Protein 2FBH (pdb70)

Structure (mmCIF, N/CA/C/O backbone):
data_2FBH
#
_entry.id   2FBH
#
_cell.length_a   82.914
_cell.length_b   82.914
_cell.length_c   66.415
_cell.angle_alpha   90.00
_cell.angle_beta   90.00
_cell.angle_gamma   120.00
#
_symmetry.space_group_name_H-M   'P 61 2 2'
#
loop_
_entity.id
_entity.type
_entity.pdbx_description
1 polymer 'transcriptional regulator PA3341'
2 non-polymer 'MERCURY (II) ION'
3 non-polymer 'ZINC ION'
4 non-polymer 'SULFATE ION'
5 water water
#
loop_
_atom_site.group_PDB
_atom_site.id
_atom_site.type_symbol
_atom_site.label_atom_id
_atom_site.label_alt_id
_atom_site.label_comp_id
_atom_site.label_asym_id
_atom_site.label_entity_id
_atom_site.label_seq_id
_atom_site.pdbx_PDB_ins_code
_atom_site.Cartn_x
_atom_site.Cartn_y
_atom_site.Cartn_z
_atom_site.occupancy
_atom_site.B_iso_or_equiv
_atom_site.auth_seq_id
_atom_site.auth_comp_id
_atom_site.auth_asym_id
_atom_site.auth_atom_id
_atom_site.pdbx_PDB_model_num
ATOM 1 N N . TYR A 1 10 ? 15.056 53.887 27.572 1.00 27.37 8 TYR A N 1
ATOM 2 C CA . TYR A 1 10 ? 15.808 52.794 26.958 1.00 25.07 8 TYR A CA 1
ATOM 3 C C . TYR A 1 10 ? 14.861 51.612 27.179 1.00 24.21 8 TYR A C 1
ATOM 4 O O . TYR A 1 10 ? 14.997 50.775 28.088 1.00 22.37 8 TYR A O 1
ATOM 13 N N . PHE A 1 11 ? 13.871 51.614 26.293 1.00 22.55 9 PHE A N 1
ATOM 14 C CA . PHE A 1 11 ? 12.837 50.625 26.316 1.00 19.16 9 PHE A CA 1
ATOM 15 C C . PHE A 1 11 ? 13.445 49.229 26.178 1.00 16.67 9 PHE A C 1
ATOM 16 O O . PHE A 1 11 ? 12.973 48.279 26.844 1.00 15.26 9 PHE A O 1
ATOM 24 N N . GLY A 1 12 ? 14.432 49.059 25.278 1.00 15.23 10 GLY A N 1
ATOM 25 C CA . GLY A 1 12 ? 14.974 47.722 25.064 1.00 15.01 10 GLY A CA 1
ATOM 26 C C . GLY A 1 12 ? 15.675 47.223 26.344 1.00 14.75 10 GLY A C 1
A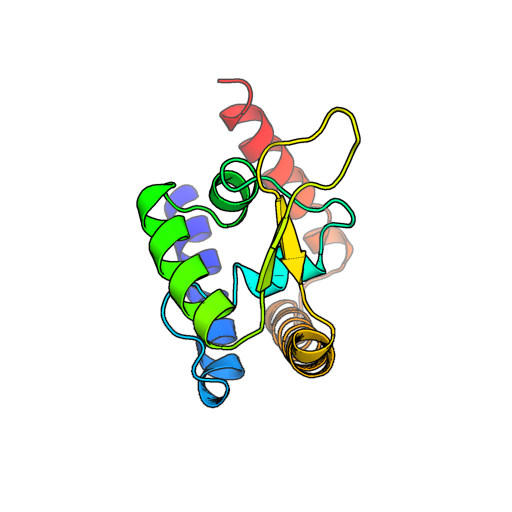TOM 27 O O . GLY A 1 12 ? 15.620 46.035 26.659 1.00 14.64 10 GLY A O 1
ATOM 28 N N . THR A 1 13 ? 16.312 48.147 27.054 1.00 13.74 11 THR A N 1
ATOM 29 C CA . THR A 1 13 ? 17.007 47.787 28.274 1.00 14.61 11 THR A CA 1
ATOM 30 C C . THR A 1 13 ? 16.031 47.368 29.346 1.00 15.23 11 THR A C 1
ATOM 31 O O . THR A 1 13 ? 16.290 46.398 30.049 1.00 12.02 11 THR A O 1
ATOM 35 N N . LEU A 1 14 ? 14.882 48.055 29.447 1.00 13.98 12 LEU A N 1
ATOM 36 C CA . LEU A 1 14 ? 13.868 47.676 30.478 1.00 13.24 12 LEU A CA 1
ATOM 37 C C . LEU A 1 14 ? 13.347 46.257 30.151 1.00 12.51 12 LEU A C 1
ATOM 38 O O . LEU A 1 14 ? 13.252 45.368 31.025 1.00 11.47 12 LEU A O 1
ATOM 43 N N . LEU A 1 15 ? 13.125 45.966 28.863 1.00 11.47 13 LEU A N 1
ATOM 44 C CA . LEU A 1 15 ? 12.656 44.648 28.489 1.00 12.47 13 LEU A CA 1
ATOM 45 C C . LEU A 1 15 ? 13.696 43.571 28.838 1.00 13.53 13 LEU A C 1
ATOM 46 O O . LEU A 1 15 ? 13.377 42.538 29.399 1.00 11.71 13 LEU A O 1
ATOM 51 N N . ALA A 1 16 ? 14.965 43.879 28.540 1.00 11.64 14 ALA A N 1
ATOM 52 C CA . ALA A 1 16 ? 16.011 42.847 28.792 1.00 11.99 14 ALA A CA 1
ATOM 53 C C . ALA A 1 16 ? 16.178 42.599 30.270 1.00 10.99 14 ALA A C 1
ATOM 54 O O . ALA A 1 16 ? 16.418 41.438 30.731 1.00 10.69 14 ALA A O 1
ATOM 56 N N . GLN A 1 17 ? 16.148 43.679 31.040 1.00 10.90 15 GLN A N 1
ATOM 57 C CA . GLN A 1 17 ? 16.298 43.559 32.503 1.00 12.51 15 GLN A CA 1
ATOM 58 C C . GLN A 1 17 ? 15.159 42.771 33.167 1.00 11.27 15 GLN A C 1
ATOM 59 O O . GLN A 1 17 ? 15.419 41.973 34.098 1.00 10.03 15 GLN A O 1
ATOM 65 N N . THR A 1 18 ? 13.928 43.000 32.693 1.00 11.00 16 THR A N 1
ATOM 66 C CA . THR A 1 18 ? 12.759 42.335 33.236 1.00 10.53 16 THR A CA 1
ATOM 67 C C . THR A 1 18 ? 12.840 40.849 32.880 1.00 10.81 16 THR A C 1
ATOM 68 O O . THR A 1 18 ? 12.613 40.002 33.718 1.00 8.79 16 THR A O 1
ATOM 72 N N . SER A 1 19 ? 13.179 40.560 31.616 1.00 10.63 17 SER A N 1
ATOM 73 C CA . SER A 1 19 ? 13.378 39.185 31.155 1.00 11.05 17 SER A CA 1
ATOM 74 C C . SER A 1 19 ? 14.496 38.494 31.972 1.00 9.43 17 SER A C 1
ATOM 75 O O . SER A 1 19 ? 14.288 37.374 32.404 1.00 10.95 17 SER A O 1
ATOM 78 N N . ARG A 1 20 ? 15.651 39.134 32.132 1.00 11.59 18 ARG A N 1
ATOM 79 C CA . ARG A 1 20 ? 16.744 38.563 32.940 1.00 11.66 18 ARG A CA 1
ATOM 80 C C . ARG A 1 20 ? 16.290 38.295 34.351 1.00 11.24 18 ARG A C 1
ATOM 81 O O . ARG A 1 20 ? 16.676 37.244 34.920 1.00 11.24 18 ARG A O 1
ATOM 89 N N . ALA A 1 21 ? 15.541 39.220 34.931 1.00 10.45 19 ALA A N 1
ATOM 90 C CA . ALA A 1 21 ? 15.110 39.054 36.361 1.00 11.20 19 ALA A CA 1
ATOM 91 C C . ALA A 1 21 ? 14.172 37.844 36.443 1.00 11.01 19 ALA A C 1
ATOM 92 O O . ALA A 1 21 ? 14.254 37.047 37.392 1.00 11.56 19 ALA A O 1
ATOM 94 N N . TRP A 1 22 ? 13.266 37.685 35.472 1.00 10.71 20 TRP A N 1
ATOM 95 C CA . TRP A 1 22 ? 12.304 36.594 35.535 1.00 10.43 20 TRP A CA 1
ATOM 96 C C . TRP A 1 22 ? 13.050 35.252 35.345 1.00 10.41 20 TRP A C 1
ATOM 97 O O . TRP A 1 22 ? 12.874 34.295 36.123 1.00 11.03 20 TRP A O 1
ATOM 108 N N A ARG A 1 23 ? 13.919 35.181 34.352 0.50 11.52 21 ARG A N 1
ATOM 109 N N B ARG A 1 23 ? 13.909 35.218 34.329 0.50 11.21 21 ARG A N 1
ATOM 110 C CA A ARG A 1 23 ? 14.713 33.937 34.198 0.50 12.01 21 ARG A CA 1
ATOM 111 C CA B ARG A 1 23 ? 14.847 34.084 34.147 0.50 12.02 21 ARG A CA 1
ATOM 112 C C A ARG A 1 23 ? 15.637 33.644 35.409 0.50 11.78 21 ARG A C 1
ATOM 113 C C B ARG A 1 23 ? 15.549 33.681 35.434 0.50 11.49 21 ARG A C 1
ATOM 114 O O A ARG A 1 23 ? 15.858 32.472 35.740 0.50 12.68 21 ARG A O 1
ATOM 115 O O B ARG A 1 23 ? 15.529 32.495 35.826 0.50 12.07 21 ARG A O 1
ATOM 130 N N . ALA A 1 24 ? 16.120 34.671 36.090 1.00 11.85 22 ALA A N 1
ATOM 131 C CA . ALA A 1 24 ? 16.950 34.464 37.322 1.00 13.45 22 ALA A CA 1
ATOM 132 C C . ALA A 1 24 ? 16.086 33.837 38.376 1.00 12.94 22 ALA A C 1
ATOM 133 O O . ALA A 1 24 ? 16.522 32.948 39.128 1.00 11.97 22 ALA A O 1
ATOM 135 N N . GLU A 1 25 ? 14.863 34.356 38.490 1.00 10.81 23 GLU A N 1
ATOM 136 C CA . GLU A 1 25 ? 13.954 33.845 39.527 1.00 10.53 23 GLU A CA 1
ATOM 137 C C . GLU A 1 25 ? 13.554 32.371 39.243 1.00 10.92 23 GLU A C 1
ATOM 138 O O . GLU A 1 25 ? 13.521 31.526 40.126 1.00 11.37 23 GLU A O 1
ATOM 144 N N . LEU A 1 26 ? 13.258 32.083 37.983 1.00 10.29 24 LEU A N 1
ATOM 145 C CA . LEU A 1 26 ? 12.949 30.691 37.623 1.00 12.46 24 LEU A CA 1
ATOM 146 C C . LEU A 1 26 ? 14.194 29.822 37.875 1.00 12.31 24 LEU A C 1
ATOM 147 O O . LEU A 1 26 ? 14.064 28.699 38.409 1.00 12.25 24 LEU A O 1
ATOM 152 N N . ASP A 1 27 ? 15.379 30.289 37.488 1.00 10.76 25 ASP A N 1
ATOM 153 C CA . ASP A 1 27 ? 16.610 29.491 37.710 1.00 13.30 25 ASP A CA 1
ATOM 154 C C . ASP A 1 27 ? 16.792 29.248 39.205 1.00 13.38 25 ASP A C 1
ATOM 155 O O . ASP A 1 27 ? 17.125 28.142 39.583 1.00 12.69 25 ASP A O 1
ATOM 160 N N . ARG A 1 28 ? 16.524 30.259 40.039 1.00 10.86 26 ARG A N 1
ATOM 161 C CA . ARG A 1 28 ? 16.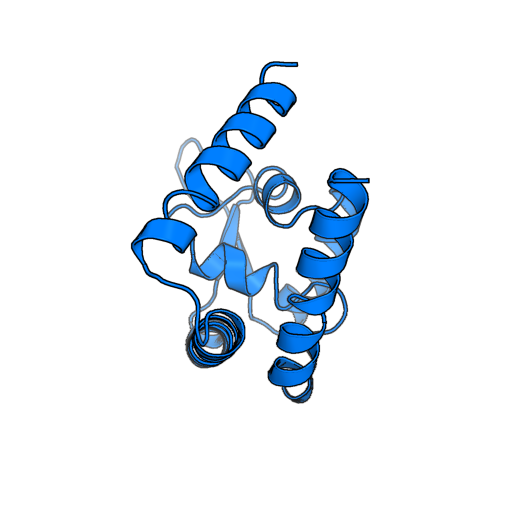529 30.075 41.518 1.00 10.94 26 ARG A CA 1
ATOM 162 C C . ARG A 1 28 ? 15.533 29.013 41.995 1.00 9.85 26 ARG A C 1
ATOM 163 O O . ARG A 1 28 ? 15.894 28.111 42.764 1.00 11.97 26 ARG A O 1
ATOM 171 N N . ARG A 1 29 ? 14.284 29.082 41.520 1.00 10.34 27 ARG A N 1
ATOM 172 C CA . ARG A 1 29 ? 13.294 28.098 41.977 1.00 11.34 27 ARG A CA 1
ATOM 173 C 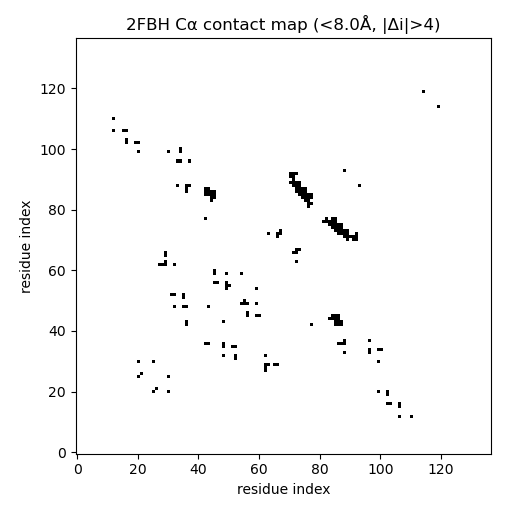C . ARG A 1 29 ? 13.523 26.702 41.459 1.00 12.15 27 ARG A C 1
ATOM 174 O O . ARG A 1 29 ? 13.053 25.746 42.103 1.00 12.59 27 ARG A O 1
ATOM 182 N N . LEU A 1 30 ? 14.293 26.590 40.362 1.00 9.43 28 LEU A N 1
ATOM 183 C CA . LEU A 1 30 ? 14.607 25.311 39.786 1.00 10.49 28 LEU A CA 1
ATOM 184 C C . LEU A 1 30 ? 15.997 24.730 40.254 1.00 13.62 28 LEU A C 1
ATOM 185 O O . LEU A 1 30 ? 16.360 23.611 39.793 1.00 14.24 28 LEU A O 1
ATOM 190 N N . SER A 1 31 ? 16.715 25.478 41.110 1.00 12.45 29 SER A N 1
ATOM 191 C CA . SER A 1 31 ? 18.132 25.255 41.370 1.00 15.37 29 SER A CA 1
ATOM 192 C C . SER A 1 31 ? 18.419 23.877 42.046 1.00 16.83 29 SER A C 1
ATOM 193 O O . SER A 1 31 ? 19.597 23.333 41.974 1.00 18.14 29 SER A O 1
ATOM 196 N N . HIS A 1 32 ? 17.386 23.294 42.635 1.00 17.27 30 HIS A N 1
ATOM 197 C CA . HIS A 1 32 ? 17.505 22.007 43.355 1.00 17.24 30 HIS A CA 1
ATOM 198 C C . HIS A 1 32 ? 17.603 20.856 42.357 1.00 19.07 30 HIS A C 1
ATOM 199 O O . HIS A 1 32 ? 18.003 19.733 42.711 1.00 18.01 30 HIS A O 1
ATOM 206 N N . LEU A 1 33 ? 17.225 21.131 41.114 1.00 17.78 31 LEU A N 1
ATOM 207 C CA . LEU A 1 33 ? 17.093 20.029 40.136 1.00 20.32 31 LEU A CA 1
ATOM 208 C C . LEU A 1 33 ? 18.427 19.709 39.471 1.00 22.19 31 LEU A C 1
ATOM 209 O O . LEU A 1 33 ? 18.523 18.721 38.733 1.00 23.66 31 LEU A O 1
ATOM 214 N N . GLY A 1 34 ? 19.431 20.540 39.740 1.00 23.17 32 GLY A N 1
ATOM 215 C CA . GLY A 1 34 ? 20.811 20.328 39.178 1.00 26.50 32 GLY A CA 1
ATOM 216 C C . GLY A 1 34 ? 20.846 20.459 37.658 1.00 28.61 32 GLY A C 1
ATOM 217 O O . GLY A 1 34 ? 21.713 19.883 36.974 1.00 29.74 32 GLY A O 1
ATOM 218 N N . LEU A 1 35 ? 19.928 21.237 37.089 1.00 26.42 33 LEU A N 1
ATOM 219 C CA . LEU A 1 35 ? 19.881 21.348 35.624 1.00 27.72 33 LEU A CA 1
ATOM 220 C C . LEU A 1 35 ? 20.504 22.643 35.236 1.00 30.22 33 LEU A C 1
ATOM 221 O O . LEU A 1 35 ? 19.787 23.636 34.938 1.00 33.15 33 LEU A O 1
ATOM 226 N N . SER A 1 36 ? 21.825 22.627 35.182 1.00 30.90 34 SER A N 1
ATOM 227 C CA . SER A 1 36 ? 22.630 23.805 35.091 1.00 32.50 34 SER A CA 1
ATOM 228 C C . SER A 1 36 ? 22.706 24.265 33.663 1.00 32.29 34 SER A C 1
ATOM 229 O O . SER A 1 36 ? 22.274 23.555 32.736 1.00 30.78 34 SER A O 1
ATOM 232 N N . GLN A 1 37 ? 23.361 25.400 33.479 1.00 33.75 35 GLN A N 1
ATOM 233 C CA . GLN A 1 37 ? 23.294 26.163 32.235 1.00 35.98 35 GLN A CA 1
ATOM 234 C C . GLN A 1 37 ? 21.827 26.199 31.800 1.00 36.52 35 GLN A C 1
ATOM 235 O O . GLN A 1 37 ? 20.891 26.114 32.664 1.00 37.69 35 GLN A O 1
ATOM 241 N N . ALA A 1 38 ? 21.588 26.337 30.509 1.00 35.13 36 ALA A N 1
ATOM 242 C CA . ALA A 1 38 ? 20.199 26.568 30.147 1.00 35.09 36 ALA A CA 1
ATOM 243 C C . ALA A 1 38 ? 19.295 25.314 30.321 1.00 33.17 36 ALA A C 1
ATOM 244 O O . ALA A 1 38 ? 18.130 25.364 30.007 1.00 33.65 36 ALA A O 1
ATOM 246 N N . ARG A 1 39 ? 19.799 24.217 30.882 1.00 30.20 37 ARG A N 1
ATOM 247 C CA . ARG A 1 39 ? 19.255 22.896 30.533 1.00 27.03 37 ARG A CA 1
ATOM 248 C C . ARG A 1 39 ? 17.783 22.738 30.837 1.00 25.10 37 ARG A C 1
ATOM 249 O O . ARG A 1 39 ? 17.049 22.126 30.064 1.00 23.71 37 ARG A O 1
ATOM 257 N N . TRP A 1 40 ? 17.334 23.340 31.923 1.00 21.87 38 TRP A N 1
ATOM 258 C CA . TRP A 1 40 ? 15.921 23.242 32.287 1.00 21.39 38 TRP A CA 1
ATOM 259 C C . TRP A 1 40 ? 14.999 23.951 31.261 1.00 21.88 38 TRP A C 1
ATOM 260 O O . TRP A 1 40 ? 13.820 23.567 31.110 1.00 23.10 38 TRP A O 1
ATOM 271 N N A LEU A 1 41 ? 15.557 24.939 30.575 0.50 22.27 39 LEU A N 1
ATOM 272 N N B LEU A 1 41 ? 15.547 24.954 30.600 0.50 21.94 39 LEU A N 1
ATOM 273 C CA A LEU A 1 41 ? 14.845 25.760 29.575 0.50 24.09 39 LEU A CA 1
ATOM 274 C CA B LEU A 1 41 ? 14.839 25.722 29.577 0.50 23.53 39 LEU A CA 1
ATOM 275 C C A LEU A 1 41 ? 14.659 25.028 28.223 0.50 23.79 39 LEU A C 1
ATOM 276 C C B LEU A 1 41 ? 14.558 24.840 28.361 0.50 23.37 39 LEU A C 1
ATOM 277 O O A LEU A 1 41 ? 13.691 25.237 27.524 0.50 23.70 39 LEU A O 1
ATOM 278 O O B LEU A 1 41 ? 13.434 24.764 27.882 0.50 22.34 39 LEU A O 1
ATOM 287 N N . VAL A 1 42 ? 15.605 24.150 27.898 1.00 23.81 40 VAL A N 1
ATOM 288 C CA . VAL A 1 42 ? 15.440 23.168 26.842 1.00 22.71 40 VAL A CA 1
ATOM 289 C C . VAL A 1 42 ? 14.291 22.195 27.172 1.00 22.28 40 VAL A C 1
ATOM 290 O O . VAL A 1 42 ? 13.411 22.034 26.347 1.00 22.77 40 VAL A O 1
ATOM 294 N N . LEU A 1 43 ? 14.290 21.572 28.384 1.00 21.32 41 LEU A N 1
ATOM 295 C CA . LEU A 1 43 ? 13.226 20.710 28.871 1.00 22.95 41 LEU A CA 1
ATOM 296 C C . LEU A 1 43 ? 11.895 21.419 28.830 1.00 23.81 41 LEU A C 1
ATOM 297 O O . LEU A 1 43 ? 10.899 20.883 28.369 1.00 22.04 41 LEU A O 1
ATOM 302 N N . LEU A 1 44 ? 11.900 22.676 29.280 1.00 23.64 42 LEU A N 1
ATOM 303 C CA . LEU A 1 44 ? 10.615 23.378 29.364 1.00 24.66 42 LEU A CA 1
ATOM 304 C C . LEU A 1 44 ? 10.075 23.535 27.954 1.00 24.73 42 LEU A C 1
ATOM 305 O O . LEU A 1 44 ? 8.902 23.267 27.725 1.00 25.69 42 LEU A O 1
ATOM 310 N N . HIS A 1 45 ? 10.929 23.913 27.000 1.00 24.38 43 HIS A N 1
ATOM 311 C CA . HIS A 1 45 ? 10.481 24.104 25.640 1.00 26.63 43 HIS A CA 1
ATOM 312 C C . HIS A 1 45 ? 10.059 22.800 24.947 1.00 26.52 43 HIS A C 1
ATOM 313 O O . HIS A 1 45 ? 9.089 22.768 24.176 1.00 24.71 43 HIS A O 1
ATOM 320 N N . LEU A 1 46 ? 10.746 21.703 25.266 1.00 25.30 44 LEU A N 1
ATOM 321 C CA . LEU A 1 46 ? 10.312 20.407 24.778 1.00 25.31 44 LEU A CA 1
ATOM 322 C C . LEU A 1 46 ? 8.953 20.043 25.319 1.00 24.24 44 LEU A C 1
ATOM 323 O O . LEU A 1 46 ? 8.135 19.432 24.625 1.00 27.13 44 LEU A O 1
ATOM 328 N N . ALA A 1 47 ? 8.714 20.368 26.575 1.00 24.61 45 ALA A N 1
ATOM 329 C CA . ALA A 1 47 ? 7.467 20.005 27.227 1.00 26.57 45 ALA A CA 1
ATOM 330 C C . ALA A 1 47 ? 6.313 20.759 26.574 1.00 27.57 45 ALA A C 1
ATOM 331 O O . ALA A 1 47 ? 5.149 20.293 26.608 1.00 28.55 45 ALA A O 1
ATOM 333 N N . ARG A 1 48 ? 6.634 21.938 26.066 1.00 26.93 46 ARG A N 1
ATOM 334 C CA . ARG A 1 48 ? 5.579 22.872 25.615 1.00 29.48 46 ARG A CA 1
ATOM 335 C C . ARG A 1 48 ? 5.189 22.793 24.169 1.00 32.75 46 ARG A C 1
ATOM 336 O O . ARG A 1 48 ? 4.128 23.308 23.777 1.00 33.34 46 ARG A O 1
ATOM 344 N N . HIS A 1 49 ? 6.033 22.202 23.350 1.00 35.68 47 HIS A N 1
ATOM 345 C CA . HIS A 1 49 ? 5.581 22.009 21.985 1.00 39.56 47 HIS A CA 1
ATOM 346 C C . HIS A 1 49 ? 5.079 20.605 21.727 1.00 40.54 47 HIS A C 1
ATOM 347 O O . HIS A 1 49 ? 5.520 19.660 22.395 1.00 41.16 47 HIS A O 1
ATOM 354 N N . ARG A 1 50 ? 4.059 20.430 20.876 1.00 42.47 48 ARG A N 1
ATOM 355 C CA . ARG A 1 50 ? 3.621 19.020 20.670 1.00 42.26 48 ARG A CA 1
ATOM 356 C C . ARG A 1 50 ? 4.495 18.260 19.677 1.00 40.85 48 ARG A C 1
ATOM 357 O O . ARG A 1 50 ? 4.706 17.045 19.829 1.00 40.49 48 ARG A O 1
ATOM 365 N N . ASP A 1 51 ? 4.984 18.974 18.664 1.00 39.63 49 ASP A N 1
ATOM 366 C CA . ASP A 1 51 ? 5.947 18.384 17.739 1.00 38.65 49 ASP A CA 1
ATOM 367 C C . ASP A 1 51 ? 7.285 18.181 18.443 1.00 37.40 49 ASP A C 1
ATOM 368 O O . ASP A 1 51 ? 7.597 18.883 19.393 1.00 37.79 49 ASP A O 1
ATOM 373 N N . SER A 1 52 ? 8.045 17.203 17.958 1.00 35.22 50 SER A N 1
ATOM 374 C CA . SER A 1 52 ? 9.405 16.976 18.403 1.00 33.18 50 SER A CA 1
ATOM 375 C C . SER A 1 52 ? 10.287 17.803 17.502 1.00 32.86 50 SER A C 1
ATOM 376 O O . SER A 1 52 ? 10.257 17.592 16.289 1.00 33.38 50 SER A O 1
ATOM 379 N N . PRO A 1 53 ? 11.048 18.779 18.065 1.00 32.04 51 PRO A N 1
ATOM 380 C CA . PRO A 1 53 ? 11.808 19.689 17.217 1.00 32.38 51 PRO A CA 1
ATOM 381 C C . PRO A 1 53 ? 13.090 19.077 16.687 1.00 32.71 51 PRO A C 1
ATOM 382 O O . PRO A 1 53 ? 13.642 18.119 17.253 1.00 31.76 51 PRO A O 1
ATOM 386 N N . THR A 1 54 ? 13.604 19.640 15.613 1.00 32.37 52 THR A N 1
ATOM 387 C CA . THR A 1 54 ? 14.971 19.307 15.241 1.00 32.79 52 THR A CA 1
ATOM 388 C C . THR A 1 54 ? 15.862 20.140 16.172 1.00 33.21 52 THR A C 1
ATOM 389 O O . THR A 1 54 ? 15.365 21.010 16.861 1.00 31.96 52 THR A O 1
ATOM 393 N N . GLN A 1 55 ? 17.174 19.914 16.125 1.00 34.98 53 GLN A N 1
ATOM 394 C CA . GLN A 1 55 ? 18.139 20.705 16.917 1.00 37.05 53 GLN A CA 1
ATOM 395 C C . GLN A 1 55 ? 18.085 22.173 16.543 1.00 37.06 53 GLN A C 1
ATOM 396 O O . GLN A 1 55 ? 18.130 23.047 17.407 1.00 36.88 53 GLN A O 1
ATOM 402 N N A ARG A 1 56 ? 17.954 22.420 15.242 0.50 37.30 54 ARG A N 1
ATOM 403 N N B ARG A 1 56 ? 17.967 22.452 15.250 0.50 37.35 54 ARG A N 1
ATOM 404 C CA A ARG A 1 56 ? 17.812 23.764 14.680 0.50 37.99 54 ARG A CA 1
ATOM 405 C CA B ARG A 1 56 ? 17.850 23.832 14.775 0.50 38.04 54 ARG A CA 1
ATOM 406 C C A ARG A 1 56 ? 16.576 24.513 15.207 0.50 37.65 54 ARG A C 1
ATOM 407 C C B ARG A 1 56 ? 16.563 24.540 15.248 0.50 37.70 54 ARG A C 1
ATOM 408 O O A ARG A 1 56 ? 16.644 25.699 15.495 0.50 38.21 54 ARG A O 1
ATOM 409 O O B ARG A 1 56 ? 16.583 25.728 15.548 0.50 38.24 54 ARG A O 1
ATOM 424 N N . GLU A 1 57 ? 15.457 23.807 15.349 1.00 37.24 55 GLU A N 1
ATOM 425 C CA . GLU A 1 57 ? 14.228 24.408 15.842 1.00 36.49 55 GLU A CA 1
ATOM 426 C C . GLU A 1 57 ? 14.330 24.744 17.337 1.00 36.39 55 GLU A C 1
ATOM 427 O O . GLU A 1 57 ? 13.914 25.810 17.812 1.00 35.36 55 GLU A O 1
ATOM 433 N N . LEU A 1 58 ? 14.951 23.832 18.074 1.00 35.39 56 LEU A N 1
ATOM 434 C CA . LEU A 1 58 ? 15.055 23.975 19.520 1.00 35.41 56 LEU A CA 1
ATOM 435 C C . LEU A 1 58 ? 16.014 25.112 19.900 1.00 36.30 56 LEU A C 1
ATOM 436 O O . LEU A 1 58 ? 15.773 25.833 20.859 1.00 36.93 56 LEU A O 1
ATOM 441 N N . ALA A 1 59 ? 17.078 25.263 19.130 1.00 36.90 57 ALA A N 1
ATOM 442 C CA . ALA A 1 59 ? 18.085 26.277 19.373 1.00 39.31 57 ALA A CA 1
ATOM 443 C C . ALA A 1 59 ? 17.430 27.658 19.179 1.00 40.87 57 ALA A C 1
ATOM 444 O O . ALA A 1 59 ? 17.505 28.526 20.060 1.00 41.87 57 ALA A O 1
ATOM 446 N N . GLN A 1 60 ? 16.751 27.820 18.040 1.00 42.34 58 GLN A N 1
ATOM 447 C CA . GLN A 1 60 ? 15.913 28.991 17.761 1.00 44.04 58 GLN A CA 1
ATOM 448 C C . GLN A 1 60 ? 15.091 29.383 18.977 1.00 43.80 58 GLN A C 1
ATOM 449 O O . GLN A 1 60 ? 15.263 30.488 19.508 1.00 44.41 58 GLN A O 1
ATOM 455 N N . SER A 1 61 ? 14.253 28.476 19.467 1.00 43.55 59 SER A N 1
ATOM 456 C CA . SER A 1 61 ? 13.283 28.853 20.485 1.00 44.26 59 SER A CA 1
ATOM 457 C C . SER A 1 61 ? 13.834 29.002 21.898 1.00 44.72 59 SER A C 1
ATOM 458 O O . SER A 1 61 ? 13.314 29.810 22.672 1.00 45.52 59 SER A O 1
ATOM 461 N N . VAL A 1 62 ? 14.850 28.205 22.233 1.00 44.66 60 VAL A N 1
ATOM 462 C CA . VAL A 1 62 ? 15.496 28.248 23.542 1.00 44.94 60 VAL A CA 1
ATOM 463 C C . VAL A 1 62 ? 16.397 29.481 23.652 1.00 44.89 60 VAL A C 1
ATOM 464 O O . VAL A 1 62 ? 16.628 30.021 24.758 1.00 44.75 60 VAL A O 1
ATOM 468 N N . GLY A 1 63 ? 16.973 29.829 22.500 1.00 44.86 61 GLY A N 1
ATOM 469 C CA . GLY A 1 63 ? 17.600 31.107 22.230 1.00 44.76 61 GLY A CA 1
ATOM 470 C C . GLY A 1 63 ? 19.106 31.067 22.223 1.00 44.88 61 GLY A C 1
ATOM 471 O O . GLY A 1 63 ? 19.750 31.990 22.704 1.00 44.55 61 GLY A O 1
ATOM 472 N N . VAL A 1 64 ? 19.665 29.992 21.675 1.00 44.31 62 VAL A N 1
ATOM 473 C CA . VAL A 1 64 ? 21.059 29.654 21.898 1.00 43.77 62 VAL A CA 1
ATOM 474 C C . VAL A 1 64 ? 21.553 29.176 20.555 1.00 43.45 62 VAL A C 1
ATOM 475 O O . VAL A 1 64 ? 20.747 28.680 19.738 1.00 43.42 62 VAL A O 1
ATOM 479 N N A GLU A 1 65 ? 22.860 29.334 20.314 0.50 42.82 63 GLU A N 1
ATOM 480 N N B GLU A 1 65 ? 22.845 29.331 20.291 0.50 42.99 63 GLU A N 1
ATOM 481 C CA A GLU A 1 65 ? 23.543 28.820 19.112 0.50 42.55 63 GLU A CA 1
ATOM 482 C CA B GLU A 1 65 ? 23.403 28.817 19.047 0.50 42.87 63 GLU A CA 1
ATOM 483 C C A GLU A 1 65 ? 23.491 27.293 19.109 0.50 42.08 63 GLU A C 1
ATOM 484 C C B GLU A 1 65 ? 23.499 27.304 19.099 0.50 42.23 63 GLU A C 1
ATOM 485 O O A GLU A 1 65 ? 23.435 26.683 20.176 0.50 42.33 63 GLU A O 1
ATOM 486 O O B GLU A 1 65 ? 23.562 26.720 20.181 0.50 42.35 63 GLU A O 1
ATOM 497 N N . GLY A 1 66 ? 23.533 26.692 17.918 1.00 41.68 64 GLY A N 1
ATOM 498 C CA . GLY A 1 66 ? 23.504 25.240 17.753 1.00 40.60 64 GLY A CA 1
ATOM 499 C C . GLY A 1 66 ? 24.534 24.432 18.528 1.00 40.15 64 GLY A C 1
ATOM 500 O O . GLY A 1 66 ? 24.158 23.497 19.232 1.00 39.56 64 GLY A O 1
ATOM 501 N N . PRO A 1 67 ? 25.833 24.736 18.353 1.00 39.30 65 PRO A N 1
ATOM 502 C CA . PRO A 1 67 ? 26.890 24.120 19.187 1.00 38.20 65 PRO A CA 1
ATOM 503 C C . PRO A 1 67 ? 26.702 24.211 20.721 1.00 36.67 65 PRO A C 1
ATOM 504 O O . PRO A 1 67 ? 27.137 23.312 21.457 1.00 35.01 65 PRO A O 1
ATOM 508 N N . THR A 1 68 ? 26.128 25.319 21.191 1.00 35.33 66 THR A N 1
ATOM 509 C CA . THR A 1 68 ? 25.782 25.441 22.583 1.00 33.92 66 THR A CA 1
ATOM 510 C C . THR A 1 68 ? 24.697 24.451 22.900 1.00 32.70 66 THR A C 1
ATOM 511 O O . THR A 1 68 ? 24.808 23.721 23.886 1.00 31.44 66 THR A O 1
ATOM 515 N N . LEU A 1 69 ? 23.649 24.401 22.072 1.00 31.52 67 LEU A N 1
ATOM 516 C CA . LEU A 1 69 ? 22.566 23.433 22.356 1.00 29.85 67 LEU A CA 1
ATOM 517 C C . LEU A 1 69 ? 23.135 21.982 22.349 1.00 27.53 67 LEU A C 1
ATOM 518 O O . LEU A 1 69 ? 22.697 21.175 23.118 1.00 25.05 67 LEU A O 1
ATOM 523 N N . ALA A 1 70 ? 24.055 21.655 21.454 1.00 28.56 68 ALA A N 1
ATOM 524 C CA . ALA A 1 70 ? 24.563 20.271 21.385 1.00 28.43 68 ALA A CA 1
ATOM 525 C C . ALA A 1 70 ? 25.121 19.832 22.742 1.00 27.09 68 ALA A C 1
ATOM 526 O O . ALA A 1 70 ? 24.852 18.720 23.151 1.00 25.49 68 ALA A O 1
ATOM 528 N N . ARG A 1 71 ? 25.884 20.715 23.394 1.00 26.75 69 ARG A N 1
ATOM 529 C CA . ARG A 1 71 ? 26.391 20.466 24.766 1.00 25.47 69 ARG A CA 1
ATOM 530 C C . ARG A 1 71 ? 25.304 20.309 25.799 1.00 23.24 69 ARG A C 1
ATOM 531 O O . ARG A 1 71 ? 25.388 19.395 26.612 1.00 19.54 69 ARG A O 1
ATOM 539 N N . LEU A 1 72 ? 24.314 21.235 25.819 1.00 21.82 70 LEU A N 1
ATOM 540 C CA . LEU A 1 72 ? 23.150 21.142 26.674 1.00 21.53 70 LEU A CA 1
ATOM 541 C C . LEU A 1 72 ? 22.449 19.828 26.482 1.00 21.22 70 LEU A C 1
ATOM 542 O O . LEU A 1 72 ? 22.143 19.165 27.462 1.00 22.02 70 LEU A O 1
ATOM 547 N N . LEU A 1 73 ? 22.276 19.440 25.208 1.00 19.50 71 LEU A N 1
ATOM 548 C CA . LEU A 1 73 ? 21.560 18.202 24.909 1.00 20.78 71 LEU A CA 1
ATOM 549 C C . LEU A 1 73 ? 22.387 16.986 25.426 1.00 18.49 71 LEU A C 1
ATOM 550 O O . LEU A 1 73 ? 21.782 16.044 25.911 1.00 19.40 71 LEU A O 1
ATOM 555 N N . ASP A 1 74 ? 23.721 17.015 25.274 1.00 19.20 72 ASP A N 1
ATOM 556 C CA . ASP A 1 74 ? 24.571 15.877 25.774 1.00 18.01 72 ASP A CA 1
ATOM 557 C C . ASP A 1 74 ? 24.306 15.677 27.276 1.00 17.66 72 ASP A C 1
ATOM 558 O O . ASP A 1 74 ? 24.139 14.563 27.772 1.00 18.07 72 ASP A O 1
ATOM 563 N N . GLY A 1 75 ? 24.249 16.791 27.999 1.00 17.32 73 GLY A N 1
ATOM 564 C CA . GLY A 1 75 ? 23.903 16.763 29.397 1.00 18.36 73 GLY A CA 1
ATOM 565 C C . GLY A 1 75 ? 22.568 16.117 29.686 1.00 17.75 73 GLY A C 1
ATOM 566 O O . GLY A 1 75 ? 22.492 15.224 30.507 1.00 20.09 73 GLY A O 1
ATOM 567 N N . LEU A 1 76 ? 21.517 16.527 28.985 1.00 16.76 74 LEU A N 1
ATOM 568 C CA . LEU A 1 76 ? 20.220 16.019 29.267 1.00 16.69 74 LEU A CA 1
ATOM 569 C C . LEU A 1 76 ? 20.138 14.514 28.843 1.00 16.01 74 LEU A C 1
ATOM 570 O O . LEU A 1 76 ? 19.498 13.738 29.472 1.00 17.22 74 LEU A O 1
ATOM 575 N N . GLU A 1 77 ? 20.783 14.205 27.731 1.00 17.81 75 GLU A N 1
ATOM 576 C CA . GLU A 1 77 ? 20.766 12.820 27.162 1.00 17.97 75 GLU A CA 1
ATOM 577 C C . GLU A 1 77 ? 21.515 11.865 28.128 1.00 17.38 75 GLU A C 1
ATOM 578 O O . GLU A 1 77 ? 21.079 10.701 28.423 1.00 16.79 75 GLU A O 1
ATOM 584 N N . SER A 1 78 ? 22.641 12.366 28.650 1.00 18.22 76 SER A N 1
ATOM 585 C CA . SER A 1 78 ? 23.387 11.623 29.683 1.00 19.47 76 SER A CA 1
ATOM 586 C C . SER A 1 78 ? 22.546 11.255 30.914 1.00 20.74 76 SER A C 1
ATOM 587 O O . SER A 1 78 ? 22.748 10.203 31.527 1.00 20.25 76 SER A O 1
ATOM 590 N N . GLN A 1 79 ? 21.584 12.113 31.241 1.00 22.14 77 GLN A N 1
ATOM 591 C CA . GLN A 1 79 ? 20.695 11.933 32.384 1.00 24.80 77 GLN A CA 1
ATOM 592 C C . GLN A 1 79 ? 19.415 11.146 31.974 1.00 23.86 77 GLN A C 1
ATOM 593 O O . GLN A 1 79 ? 18.491 10.925 32.790 1.00 26.32 77 GLN A O 1
ATOM 599 N N . GLY A 1 80 ? 19.362 10.668 30.718 1.00 20.30 78 GLY A N 1
ATOM 600 C CA . GLY A 1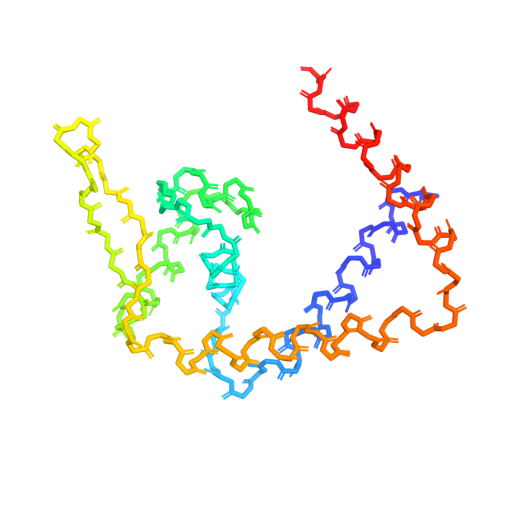 80 ? 18.227 9.871 30.268 1.00 19.38 78 GLY A CA 1
ATOM 601 C C . GLY A 1 80 ? 16.922 10.685 30.125 1.00 19.88 78 GLY A C 1
ATOM 602 O O . GLY A 1 80 ? 15.830 10.117 30.205 1.00 21.12 78 GLY A O 1
ATOM 603 N N . LEU A 1 81 ? 17.055 11.993 29.929 1.00 17.34 79 LEU A N 1
ATOM 604 C CA . LEU A 1 81 ? 15.878 12.898 29.852 1.00 18.53 79 LEU A CA 1
ATOM 605 C C . LEU A 1 81 ? 15.424 13.142 28.404 1.00 19.10 79 LEU A C 1
ATOM 606 O O . LEU A 1 81 ? 14.225 13.459 28.126 1.00 18.09 79 LEU A O 1
ATOM 611 N N . VAL A 1 82 ? 16.376 13.069 27.469 1.00 16.19 80 VAL A N 1
ATOM 612 C CA . VAL A 1 82 ? 16.035 13.208 26.067 1.00 18.96 80 VAL A CA 1
ATOM 613 C C . VAL A 1 82 ? 16.653 12.094 25.219 1.00 21.16 80 VAL A C 1
ATOM 614 O O . VAL A 1 82 ? 17.621 11.483 25.643 1.00 20.12 80 VAL A O 1
ATOM 618 N N . ARG A 1 83 ? 16.073 11.874 24.038 1.00 20.67 81 ARG A N 1
ATOM 619 C CA . ARG A 1 83 ? 16.669 11.046 22.962 1.00 22.80 81 ARG A CA 1
ATOM 620 C C . ARG A 1 83 ? 16.654 11.828 21.679 1.00 23.76 81 ARG A C 1
ATOM 621 O O . ARG A 1 83 ? 15.829 12.770 21.507 1.00 22.75 81 ARG A O 1
ATOM 629 N N . ARG A 1 84 ? 17.617 11.518 20.802 1.00 25.75 82 ARG A N 1
ATOM 630 C CA . ARG A 1 84 ? 17.603 12.062 19.444 1.00 29.76 82 ARG A CA 1
ATOM 631 C C . ARG A 1 84 ? 17.240 10.951 18.476 1.00 30.99 82 ARG A C 1
ATOM 632 O O . ARG A 1 84 ? 17.997 9.976 18.353 1.00 32.16 82 ARG A O 1
ATOM 640 N N . LEU A 1 85 ? 16.084 11.096 17.817 1.00 34.01 83 LEU A N 1
ATOM 641 C CA . LEU A 1 85 ? 15.371 10.004 17.133 1.00 36.48 83 LEU A CA 1
ATOM 642 C C . LEU A 1 85 ? 14.818 10.466 15.786 1.00 38.40 83 LEU A C 1
ATOM 643 O O . LEU A 1 85 ? 14.632 11.654 15.579 1.00 38.98 83 LEU A O 1
ATOM 648 N N . ALA A 1 86 ? 14.549 9.510 14.889 1.00 39.68 84 ALA A N 1
ATOM 649 C CA . ALA A 1 86 ? 13.817 9.761 13.636 1.00 40.83 84 ALA A CA 1
ATOM 650 C C . ALA A 1 86 ? 12.352 9.636 13.984 1.00 41.44 84 ALA A C 1
ATOM 651 O O . ALA A 1 86 ? 11.965 8.798 14.807 1.00 42.10 84 ALA A O 1
ATOM 653 N N . VAL A 1 87 ? 11.526 10.483 13.388 1.00 42.03 85 VAL A N 1
ATOM 654 C CA . VAL A 1 87 ? 10.122 10.520 13.788 1.00 42.51 85 VAL A CA 1
ATOM 655 C C . VAL A 1 87 ? 9.121 10.220 12.654 1.00 43.62 85 VAL A C 1
ATOM 656 O O . VAL A 1 87 ? 7.933 10.064 12.904 1.00 43.39 85 VAL A O 1
ATOM 660 N N . ALA A 1 88 ? 9.608 10.152 11.416 1.00 44.51 86 ALA A N 1
ATOM 661 C CA . ALA A 1 88 ? 8.739 9.800 10.286 1.00 45.66 86 ALA A CA 1
ATOM 662 C C . ALA A 1 88 ? 9.538 9.112 9.199 1.00 46.32 86 ALA A C 1
ATOM 663 O O . ALA A 1 88 ? 10.775 9.210 9.170 1.00 45.88 86 ALA A O 1
ATOM 665 N N A GLU A 1 89 ? 8.803 8.442 8.309 0.50 46.99 87 GLU A N 1
ATOM 666 N N B GLU A 1 89 ? 8.846 8.397 8.302 0.50 46.97 87 GLU A N 1
ATOM 667 C CA A GLU A 1 89 ? 9.320 7.849 7.080 0.50 47.62 87 GLU A CA 1
ATOM 668 C CA B GLU A 1 89 ? 9.484 7.850 7.099 0.50 47.62 87 GLU A CA 1
ATOM 669 C C A GLU A 1 89 ? 10.030 8.900 6.204 0.50 47.65 87 GLU A C 1
ATOM 670 C C B GLU A 1 89 ? 10.165 8.944 6.282 0.50 47.60 87 GLU A C 1
ATOM 671 O O A GLU A 1 89 ? 10.933 8.565 5.427 0.50 48.17 87 GLU A O 1
ATOM 672 O O B GLU A 1 89 ? 11.164 8.681 5.600 0.50 47.92 87 GLU A O 1
ATOM 683 N N . ASP A 1 90 ? 9.625 10.163 6.363 1.00 47.55 88 ASP A N 1
ATOM 684 C CA . ASP A 1 90 ? 10.199 11.336 5.651 1.00 46.77 88 ASP A CA 1
ATOM 685 C C . ASP A 1 90 ? 10.666 12.420 6.617 1.00 45.93 88 ASP A C 1
ATOM 686 O O . ASP A 1 90 ? 10.745 13.602 6.258 1.00 45.44 88 ASP A O 1
ATOM 691 N N . ARG A 1 91 ? 10.934 12.025 7.863 1.00 44.68 89 ARG A N 1
ATOM 692 C CA . ARG A 1 91 ? 11.640 12.894 8.804 1.00 43.50 89 ARG A CA 1
ATOM 693 C C . ARG A 1 91 ? 12.657 12.017 9.501 1.00 43.69 89 ARG A C 1
ATOM 694 O O . ARG A 1 91 ? 12.454 11.505 10.628 1.00 43.25 89 ARG A O 1
ATOM 702 N N . ARG A 1 92 ? 13.759 11.868 8.784 1.00 43.49 90 ARG A N 1
ATOM 703 C CA . ARG A 1 92 ? 14.834 10.959 9.105 1.00 43.44 90 ARG A CA 1
ATOM 704 C C . ARG A 1 92 ? 15.946 11.618 9.909 1.00 42.63 90 ARG A C 1
ATOM 705 O O . ARG A 1 92 ? 16.773 10.904 10.495 1.00 42.67 90 ARG A O 1
ATOM 707 N N . ALA A 1 93 ? 15.996 12.956 9.893 1.00 40.93 91 ALA A N 1
ATOM 708 C CA . ALA A 1 93 ? 16.903 13.722 10.740 1.00 40.87 91 ALA A CA 1
ATOM 709 C C . ALA A 1 93 ? 16.571 13.420 12.190 1.00 40.28 91 ALA A C 1
ATOM 710 O O . ALA A 1 93 ? 15.513 12.873 12.512 1.00 40.08 91 ALA A O 1
ATOM 712 N N . LYS A 1 94 ? 17.494 13.763 13.065 1.00 40.55 92 LYS A N 1
ATOM 713 C CA . LYS A 1 94 ? 17.274 13.500 14.466 1.00 40.39 92 LYS A CA 1
ATOM 714 C C . LYS A 1 94 ? 16.360 14.611 15.009 1.00 39.25 92 LYS A C 1
ATOM 715 O O . LYS A 1 94 ? 16.568 15.827 14.728 1.00 40.46 92 LYS A O 1
ATOM 721 N N . HIS A 1 95 ? 15.324 14.166 15.727 1.00 35.94 93 HIS A N 1
ATOM 722 C CA . HIS A 1 95 ? 14.419 15.037 16.427 1.00 33.71 93 HIS A CA 1
ATOM 723 C C . HIS A 1 95 ? 14.594 14.775 17.905 1.00 31.96 93 HIS A C 1
ATOM 724 O O . HIS A 1 95 ? 14.998 13.669 18.305 1.00 30.46 93 HIS A O 1
ATOM 731 N N . ILE A 1 96 ? 14.365 15.801 18.707 1.00 28.53 94 ILE A N 1
ATOM 732 C CA . ILE A 1 96 ? 14.675 15.665 20.124 1.00 26.89 94 ILE A CA 1
ATOM 733 C C . ILE A 1 96 ? 13.387 15.311 20.801 1.00 26.13 94 ILE A C 1
ATOM 734 O O . ILE A 1 96 ? 12.391 15.975 20.634 1.00 25.31 94 ILE A O 1
ATOM 739 N N . VAL A 1 97 ? 13.374 14.216 21.522 1.00 24.50 95 VAL A N 1
ATOM 740 C CA . VAL A 1 97 ? 12.173 13.735 22.136 1.00 25.27 95 VAL A CA 1
ATOM 741 C C . VAL A 1 97 ? 12.440 13.567 23.641 1.00 25.59 95 VAL A C 1
ATOM 742 O O . VAL A 1 97 ? 13.509 13.089 24.048 1.00 24.70 95 VAL A O 1
ATOM 746 N N . LEU A 1 98 ? 11.451 13.886 24.465 1.00 22.83 96 LEU A N 1
ATOM 747 C CA . LEU A 1 98 ? 11.527 13.555 25.880 1.00 23.13 96 LEU A CA 1
ATOM 748 C C . LEU A 1 98 ? 11.310 12.083 26.127 1.00 23.37 96 LEU A C 1
ATOM 749 O O . LEU A 1 98 ? 10.542 11.422 25.406 1.00 24.21 96 LEU A O 1
ATOM 754 N N . THR A 1 99 ? 11.879 11.614 27.220 1.00 23.73 97 THR A N 1
ATOM 755 C CA . THR A 1 99 ? 11.638 10.263 27.698 1.00 24.08 97 THR A CA 1
ATOM 756 C C . THR A 1 99 ? 10.581 10.233 28.805 1.00 27.02 97 THR A C 1
ATOM 757 O O . THR A 1 99 ? 10.354 11.236 29.499 1.00 27.28 97 THR A O 1
ATOM 761 N N . PRO A 1 100 ? 9.948 9.066 29.005 1.00 28.35 98 PRO A N 1
ATOM 762 C CA . PRO A 1 100 ? 9.075 8.814 30.151 1.00 29.61 98 PRO A CA 1
ATOM 763 C C . PRO A 1 100 ? 9.750 9.195 31.483 1.00 30.53 98 PRO A C 1
ATOM 764 O O . PRO A 1 100 ? 9.101 9.805 32.327 1.00 31.68 98 PRO A O 1
ATOM 768 N N . LYS A 1 101 ? 11.047 8.913 31.622 1.00 30.08 99 LYS A N 1
ATOM 769 C CA . LYS A 1 101 ? 11.801 9.341 32.798 1.00 32.63 99 LYS A CA 1
ATOM 770 C C . LYS A 1 101 ? 11.648 10.805 33.042 1.00 31.09 99 LYS A C 1
ATOM 771 O O . LYS A 1 101 ? 11.661 11.229 34.196 1.00 33.86 99 LYS A O 1
ATOM 777 N N . ALA A 1 102 ? 11.587 11.588 31.973 1.00 29.42 100 ALA A N 1
ATOM 778 C CA . ALA A 1 102 ? 11.598 13.027 32.115 1.00 28.42 100 ALA A CA 1
ATOM 779 C C . ALA A 1 102 ? 10.274 13.538 32.685 1.00 29.39 100 ALA A C 1
ATOM 780 O O . ALA A 1 102 ? 10.211 14.699 33.097 1.00 27.75 100 ALA A O 1
ATOM 782 N N . ASP A 1 103 ? 9.209 12.724 32.684 1.00 30.75 101 ASP A N 1
ATOM 783 C CA . ASP A 1 103 ? 7.877 13.329 32.972 1.00 29.67 101 ASP A CA 1
ATOM 784 C C . ASP A 1 103 ? 7.719 13.793 34.400 1.00 30.31 101 ASP A C 1
ATOM 785 O O . ASP A 1 103 ? 7.097 14.857 34.589 1.00 30.41 101 ASP A O 1
ATOM 790 N N . 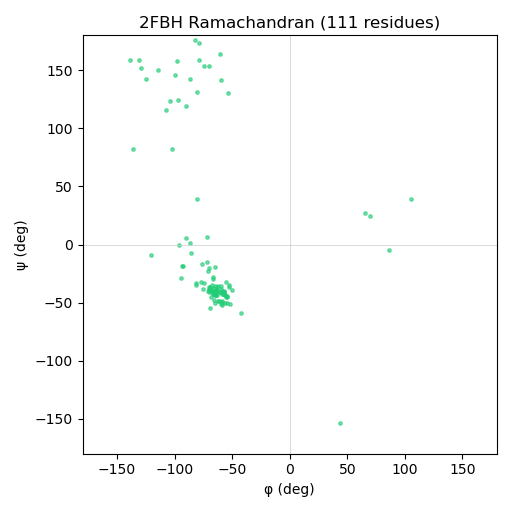VAL A 1 104 ? 8.225 13.076 35.413 1.00 28.93 102 VAL A N 1
ATOM 791 C CA . VAL A 1 104 ? 8.029 13.659 36.776 1.00 30.43 102 VAL A CA 1
ATOM 792 C C . VAL A 1 104 ? 8.826 14.941 36.882 1.00 28.29 102 VAL A C 1
ATOM 793 O O . VAL A 1 104 ? 8.431 15.874 37.585 1.00 29.06 102 VAL A O 1
ATOM 797 N N . LEU A 1 105 ? 9.913 15.011 36.115 1.00 26.02 103 LEU A N 1
ATOM 798 C CA . LEU A 1 105 ? 10.724 16.191 36.117 1.00 22.32 103 LEU A CA 1
ATOM 799 C C . LEU A 1 105 ? 10.011 17.378 35.455 1.00 20.62 103 LEU A C 1
ATOM 800 O O . LEU A 1 105 ? 9.948 18.459 36.053 1.00 20.10 103 LEU A O 1
ATOM 805 N N . ILE A 1 106 ? 9.552 17.210 34.224 1.00 19.56 104 ILE A N 1
ATOM 806 C CA . ILE A 1 106 ? 8.820 18.281 33.526 1.00 19.70 104 ILE A CA 1
ATOM 807 C C . ILE A 1 106 ? 7.604 18.722 34.316 1.00 18.58 104 ILE A C 1
ATOM 808 O O . ILE A 1 106 ? 7.305 19.936 34.358 1.00 16.67 104 ILE A O 1
ATOM 813 N N . ALA A 1 107 ? 6.875 17.775 34.909 1.00 17.91 105 ALA A N 1
ATOM 814 C CA . ALA A 1 107 ? 5.721 18.205 35.736 1.00 19.14 105 ALA A CA 1
ATOM 815 C C . ALA A 1 107 ? 6.144 19.218 36.835 1.00 19.01 105 ALA A C 1
ATOM 816 O O . ALA A 1 107 ? 5.446 20.237 37.096 1.00 18.30 105 ALA A O 1
ATOM 818 N N . ASP A 1 108 ? 7.248 18.918 37.531 1.00 15.67 106 ASP A N 1
ATOM 819 C CA . ASP A 1 108 ? 7.750 19.799 38.539 1.00 18.39 106 ASP A CA 1
ATOM 820 C C . ASP A 1 108 ? 8.223 21.130 37.981 1.00 15.17 106 ASP A C 1
ATOM 821 O O . ASP A 1 108 ? 7.944 22.143 38.569 1.00 15.56 106 ASP A O 1
ATOM 826 N N . ILE A 1 109 ? 8.936 21.115 36.882 1.00 13.23 107 ILE A N 1
ATOM 827 C CA . ILE A 1 109 ? 9.395 22.344 36.230 1.00 12.71 107 ILE A CA 1
ATOM 828 C C . ILE A 1 109 ? 8.215 23.226 35.791 1.00 13.77 107 ILE A C 1
ATOM 829 O O . ILE A 1 109 ? 8.208 24.449 36.037 1.00 12.15 107 ILE A O 1
ATOM 834 N N A GLU A 1 110 ? 7.186 22.612 35.201 0.50 12.58 108 GLU A N 1
ATOM 835 N N B GLU A 1 110 ? 7.199 22.580 35.201 0.50 13.20 108 GLU A N 1
ATOM 836 C CA A GLU A 1 110 ? 6.023 23.429 34.826 0.50 14.29 108 GLU A CA 1
ATOM 837 C CA B GLU A 1 110 ? 5.991 23.305 34.782 0.50 16.02 108 GLU A CA 1
ATOM 838 C C A GLU A 1 110 ? 5.298 24.008 36.035 0.50 13.78 108 GLU A C 1
ATOM 839 C C B GLU A 1 110 ? 5.269 23.948 35.985 0.50 14.59 108 GLU A C 1
ATOM 840 O O A GLU A 1 110 ? 4.854 25.146 35.983 0.50 14.44 108 GLU A O 1
ATOM 841 O O B GLU A 1 110 ? 4.838 25.094 35.888 0.50 15.14 108 GLU A O 1
ATOM 852 N N . ALA A 1 111 ? 5.177 23.236 37.100 1.00 14.23 109 ALA A N 1
ATOM 853 C CA . ALA A 1 111 ? 4.486 23.707 38.282 1.00 13.94 109 ALA A CA 1
ATOM 854 C C . ALA A 1 111 ? 5.283 24.917 38.823 1.00 13.42 109 ALA A C 1
ATOM 855 O O . ALA A 1 111 ? 4.721 25.960 39.211 1.00 12.01 109 ALA A O 1
ATOM 857 N N . ILE A 1 112 ? 6.606 24.770 38.825 1.00 11.64 110 ILE A N 1
ATOM 858 C CA . ILE A 1 112 ? 7.432 25.889 39.385 1.00 12.04 110 ILE A CA 1
ATOM 859 C C . ILE A 1 112 ? 7.387 27.112 38.460 1.00 12.06 110 ILE A C 1
ATOM 860 O O . ILE A 1 112 ? 7.261 28.240 38.939 1.00 12.29 110 ILE A O 1
ATOM 865 N N . ALA A 1 113 ? 7.399 26.893 37.141 1.00 12.52 111 ALA A N 1
ATOM 866 C CA . ALA A 1 113 ? 7.292 27.999 36.182 1.00 11.99 111 ALA A CA 1
ATOM 867 C C . ALA A 1 113 ? 5.893 28.715 36.326 1.00 12.04 111 ALA A C 1
ATOM 868 O O . ALA A 1 113 ? 5.844 29.957 36.303 1.00 11.22 111 ALA A O 1
ATOM 870 N N . ALA A 1 114 ? 4.827 27.942 36.551 1.00 11.64 112 ALA A N 1
ATOM 871 C CA . ALA A 1 114 ? 3.515 28.531 36.865 1.00 12.20 112 ALA A CA 1
ATOM 872 C C . ALA A 1 114 ? 3.547 29.354 38.141 1.00 12.38 112 ALA A C 1
ATOM 873 O O . ALA A 1 114 ? 2.952 30.441 38.179 1.00 11.23 112 ALA A O 1
ATOM 875 N N A SER A 1 115 ? 4.253 28.883 39.159 0.50 10.62 113 SER A N 1
ATOM 876 N N B SER A 1 115 ? 4.261 28.879 39.173 0.50 11.04 113 SER A N 1
ATOM 877 C CA A SER A 1 115 ? 4.370 29.658 40.394 0.50 10.73 113 SER A CA 1
ATOM 878 C CA B SER A 1 115 ? 4.423 29.622 40.460 0.50 11.67 113 SER A CA 1
ATOM 879 C C A SER A 1 115 ? 5.061 31.030 40.142 0.50 11.30 113 SER A C 1
ATOM 880 C C B SER A 1 115 ? 5.144 30.990 40.261 0.50 11.95 113 SER A C 1
ATOM 881 O O A SER A 1 115 ? 4.628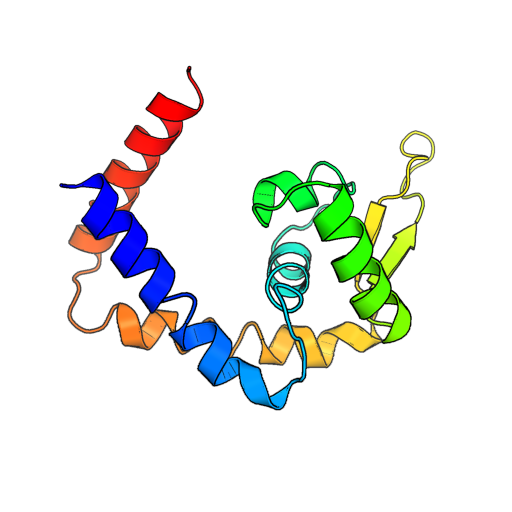 32.082 40.616 0.50 10.13 113 SER A O 1
ATOM 882 O O B SER A 1 115 ? 4.807 32.003 40.886 0.50 11.12 113 SER A O 1
ATOM 887 N N . VAL A 1 116 ? 6.165 31.008 39.410 1.00 10.66 114 VAL A N 1
ATOM 888 C CA . VAL A 1 116 ? 6.895 32.270 39.150 1.00 11.24 114 VAL A CA 1
ATOM 889 C C . VAL A 1 116 ? 5.941 33.204 38.364 1.00 11.51 114 VAL A C 1
ATOM 890 O O . VAL A 1 116 ? 5.872 34.389 38.641 1.00 12.39 114 VAL A O 1
ATOM 894 N N . ARG A 1 117 ? 5.237 32.644 37.378 1.00 12.19 115 ARG A N 1
ATOM 895 C CA . ARG A 1 117 ? 4.307 33.469 36.509 1.00 14.68 115 ARG A CA 1
ATOM 896 C C . ARG A 1 117 ? 3.231 34.082 37.372 1.00 15.07 115 ARG A C 1
ATOM 897 O O . ARG A 1 117 ? 3.037 35.310 37.334 1.00 15.94 115 ARG A O 1
ATOM 905 N N . ASN A 1 118 ? 2.604 33.275 38.219 1.00 13.67 116 ASN A N 1
ATOM 906 C CA . ASN A 1 118 ? 1.639 33.816 39.208 1.00 17.93 116 ASN A CA 1
ATOM 907 C C . ASN A 1 118 ? 2.226 34.971 40.033 1.00 16.45 116 ASN A C 1
ATOM 908 O O . ASN A 1 118 ? 1.619 36.052 40.221 1.00 16.14 116 ASN A O 1
ATOM 913 N N . ASP A 1 119 ? 3.403 34.758 40.608 1.00 13.42 117 ASP A N 1
ATOM 914 C CA . ASP A 1 119 ? 3.917 35.753 41.481 1.00 12.07 117 ASP A CA 1
ATOM 915 C C . ASP A 1 119 ? 4.380 37.035 40.747 1.00 13.16 117 ASP A C 1
ATOM 916 O O . ASP A 1 119 ? 4.169 38.155 41.242 1.00 14.24 117 ASP A O 1
ATOM 921 N N . VAL A 1 120 ? 5.017 36.902 39.605 1.00 11.16 118 VAL A N 1
ATOM 922 C CA . VAL A 1 120 ? 5.515 38.092 38.901 1.00 14.37 118 VAL A CA 1
ATOM 923 C C . VAL A 1 120 ? 4.349 38.925 38.300 1.00 13.97 118 VAL A C 1
ATOM 924 O O . VAL A 1 120 ? 4.527 40.107 38.155 1.00 14.14 118 VAL A O 1
ATOM 928 N N . LEU A 1 121 ? 3.209 38.286 38.067 1.00 13.50 119 LEU A N 1
ATOM 929 C CA . LEU A 1 121 ? 1.998 38.996 37.521 1.00 12.55 119 LEU A CA 1
ATOM 930 C C . LEU A 1 121 ? 1.169 39.597 38.615 1.00 13.43 119 LEU A C 1
ATOM 931 O O . LEU A 1 121 ? 0.110 40.195 38.329 1.00 13.10 119 LEU A O 1
ATOM 936 N N . THR A 1 122 ? 1.624 39.442 39.882 1.00 12.51 120 THR A N 1
ATOM 937 C CA . THR A 1 122 ? 0.828 40.043 40.978 1.00 12.24 120 THR A CA 1
ATOM 938 C C . THR A 1 122 ? 0.556 41.509 40.777 1.00 9.31 120 THR A C 1
ATOM 939 O O . THR A 1 122 ? 1.459 42.302 40.517 1.00 12.14 120 THR A O 1
ATOM 943 N N . GLY A 1 123 ? -0.739 41.869 40.924 1.00 11.54 121 GLY A N 1
ATOM 944 C CA . GLY A 1 123 ? -1.072 43.313 40.857 1.00 13.04 121 GLY A CA 1
ATOM 945 C C . GLY A 1 123 ? -1.297 43.810 39.438 1.00 12.69 121 GLY A C 1
ATOM 946 O O . GLY A 1 123 ? -1.571 44.974 39.250 1.00 14.04 121 GLY A O 1
ATOM 947 N N . ILE A 1 124 ? -1.072 42.942 38.447 1.00 12.16 122 ILE A N 1
ATOM 948 C CA . ILE A 1 124 ? -1.191 43.424 37.027 1.00 10.32 122 ILE A CA 1
ATOM 949 C C . ILE A 1 124 ? -2.522 42.891 36.491 1.00 11.10 122 ILE A C 1
ATOM 950 O O . ILE A 1 124 ? -2.791 41.693 36.511 1.00 13.03 122 ILE A O 1
ATOM 955 N N . ASP A 1 125 ? -3.346 43.836 36.029 1.00 11.72 123 ASP A N 1
ATOM 956 C CA . ASP A 1 125 ? -4.628 43.666 35.479 1.00 16.22 123 ASP A CA 1
ATOM 957 C C . ASP A 1 125 ? -4.583 42.769 34.242 1.00 15.38 123 ASP A C 1
ATOM 958 O O . ASP A 1 125 ? -3.637 42.877 33.479 1.00 13.76 123 ASP A O 1
ATOM 963 N N . GLU A 1 126 ? -5.579 41.897 34.066 1.00 15.14 124 GLU A N 1
ATOM 964 C CA . GLU A 1 126 ? -5.645 41.000 32.941 1.00 16.53 124 GLU A CA 1
ATOM 965 C C . GLU A 1 126 ? -5.649 41.829 31.622 1.00 12.90 124 GLU A C 1
ATOM 966 O O . GLU A 1 126 ? -5.002 41.405 30.604 1.00 14.21 124 GLU A O 1
ATOM 972 N N . SER A 1 127 ? -6.356 42.933 31.617 1.00 14.08 125 SER A N 1
ATOM 973 C CA . SER A 1 127 ? -6.409 43.746 30.358 1.00 13.37 125 SER A CA 1
ATOM 974 C C . SER A 1 127 ? -5.073 44.331 30.009 1.00 12.32 125 SER A C 1
ATOM 975 O O . SER A 1 127 ? -4.643 44.404 28.809 1.00 11.94 125 SER A O 1
ATOM 978 N N . GLU A 1 128 ? -4.400 44.800 31.052 1.00 9.70 126 GLU A N 1
ATOM 979 C CA . GLU A 1 128 ? -3.077 45.382 30.830 1.00 10.07 126 GLU A CA 1
ATOM 980 C C . GLU A 1 128 ? -2.022 44.334 30.424 1.00 10.16 126 GLU A C 1
ATOM 981 O O . GLU A 1 128 ? -1.199 44.653 29.565 1.00 9.67 126 GLU A O 1
ATOM 987 N N . GLN A 1 129 ? -2.098 43.131 31.000 1.00 8.26 127 GLN A N 1
ATOM 988 C CA . GLN A 1 129 ? -1.288 42.019 30.553 1.00 10.93 127 GLN A CA 1
ATOM 989 C C . GLN A 1 129 ? -1.515 41.810 29.033 1.00 11.00 127 GLN A C 1
ATOM 990 O O . GLN A 1 129 ? -0.573 41.583 28.299 1.00 9.74 127 GLN A O 1
ATOM 996 N N . ALA A 1 130 ? -2.784 41.738 28.650 1.00 10.14 128 ALA A N 1
ATOM 997 C CA . ALA A 1 130 ? -3.108 41.503 27.237 1.00 11.10 128 ALA A CA 1
ATOM 998 C C . ALA A 1 130 ? -2.551 42.572 26.315 1.00 10.72 128 ALA A C 1
ATOM 999 O O . ALA A 1 130 ? -2.033 42.263 25.192 1.00 12.06 128 ALA A O 1
ATOM 1001 N N A LEU A 1 131 ? -2.654 43.831 26.754 0.50 9.90 129 LEU A N 1
ATOM 1002 N N B LEU A 1 131 ? -2.691 43.820 26.721 0.50 10.65 129 LEU A N 1
ATOM 1003 C CA A LEU A 1 131 ? -2.134 44.946 26.006 0.50 10.22 129 LEU A CA 1
ATOM 1004 C CA B LEU A 1 131 ? -2.123 44.927 25.977 0.50 11.59 129 LEU A CA 1
ATOM 1005 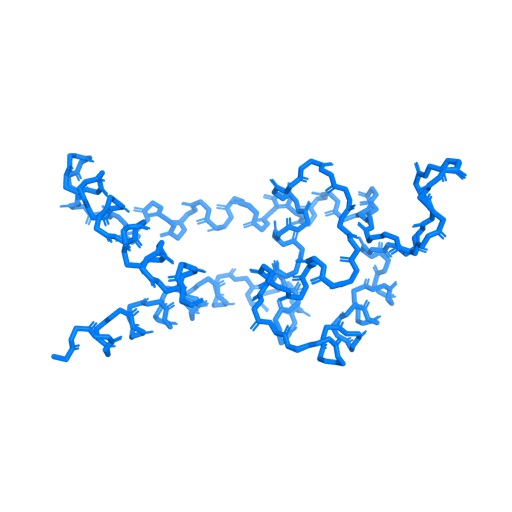C C A LEU A 1 131 ? -0.615 44.818 25.911 0.50 9.87 129 LEU A C 1
ATOM 1006 C C B LEU A 1 131 ? -0.592 44.816 25.913 0.50 10.70 129 LEU A C 1
ATOM 1007 O O A LEU A 1 131 ? -0.029 45.005 24.834 0.50 10.69 129 LEU A O 1
ATOM 1008 O O B LEU A 1 131 ? 0.003 44.981 24.873 0.50 11.13 129 LEU A O 1
ATOM 1017 N N . CYS A 1 132 ? 0.026 44.506 27.047 1.00 8.80 130 CYS A N 1
ATOM 1018 C CA . CYS A 1 132 ? 1.507 44.346 27.084 1.00 9.80 130 CYS A CA 1
ATOM 1019 C C . CYS A 1 132 ? 1.915 43.271 26.053 1.00 10.58 130 CYS A C 1
ATOM 1020 O O . CYS A 1 132 ? 2.816 43.454 25.291 1.00 10.07 130 CYS A O 1
ATOM 1023 N N . GLN A 1 133 ? 1.219 42.141 26.031 1.00 10.62 131 GLN A N 1
ATOM 1024 C CA . GLN A 1 133 ? 1.497 41.099 25.070 1.00 11.20 131 GLN A CA 1
ATOM 1025 C C . GLN A 1 133 ? 1.338 41.539 23.652 1.00 12.78 131 GLN A C 1
ATOM 1026 O O . GLN A 1 133 ? 2.203 41.197 22.829 1.00 11.62 131 GLN A O 1
ATOM 1032 N N . GLN A 1 134 ? 0.305 42.332 23.346 1.00 13.07 132 GLN A N 1
ATOM 1033 C CA . GLN A 1 134 ? 0.130 42.828 21.952 1.00 13.03 132 GLN A CA 1
ATOM 1034 C C . GLN A 1 134 ? 1.303 43.755 21.558 1.00 12.99 132 GLN A C 1
ATOM 1035 O O . GLN A 1 134 ? 1.797 43.683 20.429 1.00 12.00 132 GLN A O 1
ATOM 1041 N N . VAL A 1 135 ? 1.760 44.620 22.453 1.00 9.60 133 VAL A N 1
ATOM 1042 C CA . VAL A 1 135 ? 2.955 45.461 22.158 1.00 9.89 133 VAL A CA 1
ATOM 1043 C C . VAL A 1 135 ? 4.162 44.585 21.862 1.00 10.14 133 VAL A C 1
ATOM 1044 O O . VAL A 1 135 ? 4.837 44.770 20.861 1.00 10.02 133 VAL A O 1
ATOM 1048 N N . LEU A 1 136 ? 4.463 43.633 22.768 1.00 9.55 134 LEU A N 1
ATOM 1049 C CA . LEU A 1 136 ? 5.590 42.702 22.526 1.00 8.96 134 LEU A CA 1
ATOM 1050 C C . LEU A 1 136 ? 5.461 41.916 21.202 1.00 9.37 134 LEU A C 1
ATOM 1051 O O . LEU A 1 136 ? 6.454 41.758 20.491 1.00 9.98 134 LEU A O 1
ATOM 1056 N N . LEU A 1 137 ? 4.247 41.458 20.865 1.00 8.44 135 LEU A N 1
ATOM 1057 C CA . LEU A 1 137 ? 4.053 40.708 19.602 1.00 9.03 135 LEU A CA 1
ATOM 1058 C C . LEU A 1 137 ? 4.368 41.586 18.391 1.00 9.06 135 LEU A C 1
ATOM 1059 O O . LEU A 1 137 ? 4.945 41.045 17.428 1.00 9.96 135 LEU A O 1
ATOM 1064 N N . ARG A 1 138 ? 4.035 42.877 18.442 1.00 8.88 136 ARG A N 1
ATOM 1065 C CA . ARG A 1 138 ? 4.336 43.801 17.309 1.00 10.90 136 ARG A CA 1
ATOM 1066 C C . ARG A 1 138 ? 5.806 44.055 17.210 1.00 10.52 136 ARG A C 1
ATOM 1067 O O . ARG A 1 138 ? 6.391 44.057 16.118 1.00 10.22 136 ARG A O 1
ATOM 1075 N N . ILE A 1 139 ? 6.452 44.223 18.365 1.00 10.71 137 ILE A N 1
ATOM 1076 C CA . ILE A 1 139 ? 7.934 44.394 18.347 1.00 9.97 137 ILE A CA 1
ATOM 1077 C C . ILE A 1 139 ? 8.545 43.161 17.723 1.00 10.60 137 ILE A C 1
ATOM 1078 O O . ILE A 1 139 ? 9.405 43.213 16.820 1.00 10.43 137 ILE A O 1
ATOM 1083 N N . LEU A 1 140 ? 8.159 41.980 18.212 1.00 10.51 138 LEU A N 1
ATOM 1084 C CA . LEU A 1 140 ? 8.685 40.775 17.574 1.00 14.19 138 LEU A CA 1
ATOM 1085 C C . LEU A 1 140 ? 8.415 40.650 16.070 1.00 14.79 138 LEU A C 1
ATOM 1086 O O . LEU A 1 140 ? 9.323 40.231 15.316 1.00 12.56 138 LEU A O 1
ATOM 1091 N N . ALA A 1 141 ? 7.213 41.027 15.629 1.00 13.59 139 ALA A N 1
ATOM 1092 C CA . ALA A 1 141 ? 6.917 40.967 14.162 1.00 14.08 139 ALA A CA 1
ATOM 1093 C C . ALA A 1 141 ? 7.782 41.957 13.442 1.00 14.57 139 ALA A C 1
ATOM 1094 O O . ALA A 1 141 ? 8.266 41.643 12.301 1.00 15.66 139 ALA A O 1
ATOM 1096 N N . ASN A 1 142 ? 8.013 43.131 14.048 1.00 12.56 140 ASN A N 1
ATOM 1097 C CA . ASN A 1 142 ? 8.865 44.151 13.391 1.00 12.13 140 ASN A CA 1
ATOM 1098 C C . ASN A 1 142 ? 10.262 43.595 13.217 1.00 16.64 140 ASN A C 1
ATOM 1099 O O . ASN A 1 142 ? 10.975 43.898 12.215 1.00 16.25 140 ASN A O 1
ATOM 1104 N N . LEU A 1 143 ? 10.664 42.819 14.198 1.00 14.00 141 LEU A N 1
ATOM 1105 C CA . LEU A 1 143 ? 12.020 42.233 14.130 1.00 18.18 141 LEU A CA 1
ATOM 1106 C C . LEU A 1 143 ? 12.073 41.094 13.145 1.00 21.83 141 LEU A C 1
ATOM 1107 O O . LEU A 1 143 ? 13.092 40.907 12.502 1.00 22.44 141 LEU A O 1
ATOM 1112 N N . GLU A 1 144 ? 11.017 40.303 13.096 1.00 23.61 142 GLU A N 1
ATOM 1113 C CA . GLU A 1 144 ? 11.004 39.044 12.329 1.00 30.21 142 GLU A CA 1
ATOM 1114 C C . GLU A 1 144 ? 10.742 39.359 10.883 1.00 33.58 142 GLU A C 1
ATOM 1115 O O . GLU A 1 144 ? 11.284 38.719 10.011 1.00 35.32 142 GLU A O 1
ATOM 1121 N N . ASN A 1 145 ? 9.945 40.395 10.646 1.00 37.82 143 ASN A N 1
ATOM 1122 C CA . ASN A 1 145 ? 9.801 41.003 9.331 1.00 41.09 143 ASN A CA 1
ATOM 1123 C C . ASN A 1 145 ? 10.965 41.975 9.003 1.00 43.05 143 ASN A C 1
ATOM 1124 O O . ASN A 1 145 ? 10.756 43.021 8.390 1.00 44.77 143 ASN A O 1
ATOM 1129 N N . ARG A 1 146 ? 12.192 41.621 9.391 1.00 46.11 144 ARG A N 1
ATOM 1130 C CA . ARG A 1 146 ? 13.403 42.359 8.951 1.00 47.84 144 ARG A CA 1
ATOM 1131 C C . ARG A 1 146 ? 14.049 41.885 7.628 1.00 48.21 144 ARG A C 1
ATOM 1132 O O . ARG A 1 146 ? 13.932 40.717 7.222 1.00 49.08 144 ARG A O 1
#

CATH classification: 1.10.10.10

Foldseek 3Di:
DVVVVVVVVVVVLVVVLCVLCVVVVLPDLLVLLVLVQVPDPDFAALVVSCVVSVHDSVVVVVSVVVCVVVVQWDFAADDPPRHGTTIHGDPVCVVVNVVSVVSSVVSVVVVCPPPDPVNVVVVVVVVVVVVVVVVVD

InterPro domains:
  IPR000835 MarR-type HTH domain [PF12802] (31-91)
  IPR000835 MarR-type HTH domain [PR00598] (51-67)
  IPR000835 MarR-type HTH domain [PR00598] (68-83)
  IPR000835 MarR-type HTH domain [PR00598] (87-103)
  IPR000835 MarR-type HTH domain [PR00598] (117-137)
  IPR000835 MarR-type HTH domain [PS50995] (6-139)
  IPR000835 MarR-type HTH domain [SM00347] (26-127)
  IPR023187 Transcriptional regulator MarR-type, conserved site [PS01117] (66-100)
  IPR036388 Winged helix-like DNA-binding domain superfamily [G3DSA:1.10.10.10] (1-144)
  IPR036390 Winged helix DNA-binding domain superfamily [SSF46785] (9-143)

Organism: Pseudomonas aeruginosa (strain ATCC 15692 / DSM 22644 / CIP 104116 / JCM 14847 / LMG 12228 / 1C / PRS 101 / PAO1) (NCBI:txid208964)

Sequence (137 aa):
YFGTLLAQTSRAWRRAELDRRLSHLGLSQARWLLVLLHLARHRDSPTQRRELAQSVGVEEGPTLARLLDGLESQGLVRRLAVAEEDRRAKHIVLTPKADVLIADIEEAIAASSVRNDVLTGIDESEQALLCQQVLLRILANLENR

Solvent-accessible surface area: 9492 Å² total; per-residue (Å²): 237,124,48,69,120,72,43,111,74,54,162,62,67,98,60,51,2,67,174,72,2,83,126,44,45,8,58,117,35,38,14,25,0,0,0,36,12,36,107,109,211,96,38,17,19,54,202,87,3,9,149,59,19,63,42,125,33,90,57,0,36,186,7,0,78,10,0,69,96,59,31,10,2,134,54,64,65,73,33,181,122,113,82,60,128,4,1,42,53,22,128,134,0,96,121,26,15,55,73,0,48,63,33,4,42,48,0,98,107,62,57,47,106,82,86,73,156,84,112,54,50,116,68,84,111,69,68,100,158,53,90,35,64,99,129,127,216

Nearest PDB structures (foldseek):
  2fbh-assembly1_A  TM=1.007E+00  e=2.287E-24  Pseudomonas aeruginosa
  4aij-assembly1_B  TM=9.352E-01  e=7.111E-11  Yersinia pseudotuberculosis
  3q5f-assembly1_B  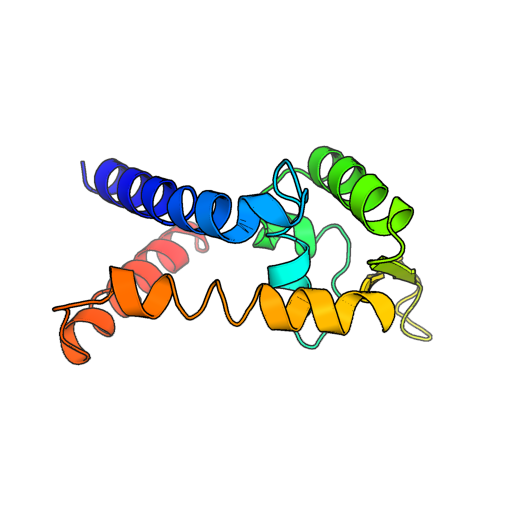TM=8.570E-01  e=5.459E-11  Salmonella enterica subsp. enterica serovar Typhimurium
  5cyv-assembly1_B  TM=8.886E-01  e=1.167E-07  Rhodococcus jostii RHA1
  5x80-assembly1_B  TM=7.571E-01  e=6.511E-07  Mycobacterium tuberculosis H37Rv

Secondary structure (DSSP, 8-state):
-HHHHHHHHHHHHHHHHHHHTGGG--TTTHHHHHHHHHH-SSPPBHHHHHHHHT--HHHHHHHHHHHHHTTSEEEE--BTTB-S-EEEE-TTHHHHHHHHHHHHHHHHHHHTTT--HHHHHHHHHHHHHHHHHHHT-

B-factor: mean 26.67, std 12.82, range [5.3, 68.25]

Radius of gyration: 16.65 Å; Cα contacts (8 Å, |Δi|>4): 110; chains: 1; bounding box: 33×45×38 Å